Protein AF-A0A822ETT7-F1 (afdb_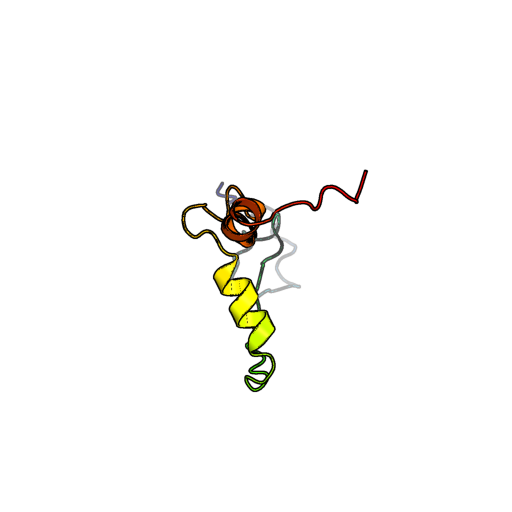monomer)

Radius of gyration: 24.22 Å; Cα contacts (8 Å, |Δi|>4): 35; chains: 1; bounding box: 60×24×53 Å

Nearest PDB structures (foldseek):
  5v48-assembly1_B  TM=8.782E-01  e=7.639E-03  Oryctolagus cuniculus
  3dwb-assembly1_A  TM=8.914E-01  e=1.743E-02  Homo sapiens

pLDDT: mean 70.42, std 16.79, range [36.22, 95.81]

Secondary structure (DSSP, 8-state):
---------TTSTTTS---S------SSS-------------S--HHHHHHHHHH--TTS-TTT-HHHHHHHHHHHH----GGG-

Sequence (85 aa):
CRYHNCIRYPLWHKKNRIPAATTVVTTIFPPSTTTTTTTTTPLTTTAKAYYLIESIDETVEPCEDFYHFACGTWLKNARIPEDSM

Solvent-accessible surface area (backbone atoms only — not comparable to full-atom values): 5958 Å² total; per-residue (Å²): 133,93,85,89,86,91,85,86,71,87,83,69,54,84,87,64,74,70,80,94,74,89,78,89,83,53,80,89,51,76,71,79,74,71,74,77,73,77,74,79,65,76,91,76,66,56,69,65,55,53,54,49,63,66,16,39,26,89,90,41,57,58,90,82,38,47,64,48,15,55,36,38,42,41,64,76,68,63,76,83,70,80,89,80,114

Foldseek 3Di:
DDDDDDPDDPPPPPPDPDPDDDDPPCPVPPPPPVPVPPPPPPCPVPPVVVVQVQQADPVDDCVVPVPCRRHVNVVVVDDDDPVPD

Structure (mmCIF, N/CA/C/O backbone):
data_AF-A0A822ETT7-F1
#
_entry.id   AF-A0A822ETT7-F1
#
loop_
_atom_site.group_PDB
_atom_site.id
_atom_site.type_symbol
_atom_site.label_atom_id
_atom_site.label_alt_id
_atom_site.label_comp_id
_atom_site.label_asym_id
_atom_site.label_entity_id
_atom_site.label_seq_id
_atom_site.pdbx_PDB_ins_code
_atom_site.Cartn_x
_atom_site.Cartn_y
_atom_site.Cartn_z
_atom_site.occupancy
_atom_site.B_iso_or_equiv
_atom_site.auth_seq_id
_atom_site.auth_comp_id
_atom_site.auth_asym_id
_atom_site.auth_atom_id
_atom_site.pdbx_PDB_model_num
ATOM 1 N N . CYS A 1 1 ? -24.799 2.873 7.745 1.00 36.22 1 CYS A N 1
ATOM 2 C CA . CYS A 1 1 ? -26.221 3.278 7.832 1.00 36.22 1 CYS A CA 1
ATOM 3 C C . CYS A 1 1 ? -26.818 2.793 9.151 1.00 36.22 1 CYS A C 1
ATOM 5 O O . CYS A 1 1 ? -26.685 1.615 9.455 1.00 36.22 1 CYS A O 1
ATOM 7 N N . ARG A 1 2 ? -27.401 3.700 9.953 1.00 52.53 2 ARG A N 1
ATOM 8 C CA . ARG A 1 2 ? -28.024 3.402 11.260 1.00 52.53 2 ARG A CA 1
ATOM 9 C C . ARG A 1 2 ? -29.113 2.334 11.121 1.00 52.53 2 ARG A C 1
ATOM 11 O O . ARG A 1 2 ? -29.992 2.495 10.282 1.00 52.53 2 ARG A O 1
ATOM 18 N N . TYR A 1 3 ? -29.114 1.326 11.992 1.00 48.16 3 TYR A N 1
ATOM 19 C CA . TYR A 1 3 ? -30.219 0.376 12.132 1.00 48.16 3 TYR A CA 1
ATOM 20 C C . TYR A 1 3 ? -30.743 0.435 13.570 1.00 48.16 3 TYR A C 1
ATOM 22 O O . TYR A 1 3 ? -30.047 0.052 14.505 1.00 48.16 3 TYR A O 1
ATOM 30 N N . HIS A 1 4 ? -31.940 0.987 13.766 1.00 52.12 4 HIS A N 1
ATOM 31 C CA . HIS A 1 4 ? -32.541 1.161 15.090 1.00 52.12 4 HIS A CA 1
ATOM 32 C C . HIS A 1 4 ? -34.059 0.968 14.990 1.00 52.12 4 HIS A C 1
ATOM 34 O O . HIS A 1 4 ? -34.781 1.943 14.818 1.00 52.12 4 HIS A O 1
ATOM 40 N N . ASN A 1 5 ? -34.543 -0.284 15.044 1.00 58.62 5 ASN A N 1
ATOM 41 C CA . ASN A 1 5 ? -35.875 -0.615 15.589 1.00 58.62 5 ASN A CA 1
ATOM 42 C C . ASN A 1 5 ? -36.170 -2.131 15.641 1.00 58.62 5 ASN A C 1
ATOM 44 O O . ASN A 1 5 ? -36.916 -2.665 14.826 1.00 58.62 5 ASN A O 1
ATOM 48 N N . CYS A 1 6 ? -35.648 -2.824 16.659 1.00 55.22 6 CYS A N 1
ATOM 49 C CA . CYS A 1 6 ? -36.001 -4.219 16.976 1.00 55.22 6 CYS A CA 1
ATOM 50 C C . CYS A 1 6 ? -36.722 -4.346 18.335 1.00 55.22 6 CYS A C 1
ATOM 52 O O . CYS A 1 6 ? -36.295 -5.118 19.186 1.00 55.22 6 CYS A O 1
ATOM 54 N N . ILE A 1 7 ? -37.811 -3.601 18.573 1.00 55.06 7 ILE A N 1
ATOM 55 C CA . ILE A 1 7 ? -38.602 -3.720 19.819 1.00 55.06 7 ILE A CA 1
ATOM 56 C C . ILE A 1 7 ? -40.073 -4.015 19.501 1.00 55.06 7 ILE A C 1
ATOM 58 O O . ILE A 1 7 ? -40.927 -3.140 19.615 1.00 55.06 7 ILE A O 1
ATOM 62 N N . ARG A 1 8 ? -40.403 -5.248 19.085 1.00 59.78 8 ARG A N 1
ATOM 63 C CA . ARG A 1 8 ? -41.818 -5.624 18.871 1.00 59.78 8 ARG A CA 1
ATOM 64 C C . ARG A 1 8 ? -42.275 -6.995 19.381 1.00 59.78 8 ARG A C 1
ATOM 66 O O . ARG A 1 8 ? -43.388 -7.388 19.057 1.00 59.78 8 ARG A O 1
ATOM 73 N N . TYR A 1 9 ? -41.510 -7.692 20.229 1.00 55.31 9 TYR A N 1
ATOM 74 C CA . TYR A 1 9 ? -41.949 -8.983 20.795 1.00 55.31 9 TYR A CA 1
ATOM 75 C C . TYR A 1 9 ? -41.721 -9.072 22.321 1.00 55.31 9 TYR A C 1
ATOM 77 O O . TYR A 1 9 ? -40.635 -9.437 22.769 1.00 55.31 9 TYR A O 1
ATOM 85 N N . PRO A 1 10 ? -42.732 -8.745 23.152 1.00 55.66 10 PRO A N 1
ATOM 86 C CA . PRO A 1 10 ? -42.564 -8.544 24.598 1.00 55.66 10 PRO A CA 1
ATOM 87 C C . PRO A 1 10 ? -42.468 -9.823 25.452 1.00 55.66 10 PRO A C 1
ATOM 89 O O . PRO A 1 10 ? -42.151 -9.732 26.636 1.00 55.66 10 PRO A O 1
ATOM 92 N N . LEU A 1 11 ? -42.706 -11.021 24.904 1.00 57.41 11 LEU A N 1
ATOM 93 C CA . LEU A 1 11 ? -42.786 -12.250 25.715 1.00 57.41 11 LEU A CA 1
ATOM 94 C C . LEU A 1 11 ? -41.496 -13.089 25.765 1.00 57.41 11 LEU A C 1
ATOM 96 O O . LEU A 1 11 ? -41.415 -14.021 26.561 1.00 57.41 11 LEU A O 1
ATOM 100 N N . TRP A 1 12 ? -40.455 -12.730 25.005 1.00 50.28 12 TRP A N 1
ATOM 101 C CA . TRP A 1 12 ? -39.156 -13.425 25.037 1.00 50.28 12 TRP A CA 1
ATOM 102 C C . TRP A 1 12 ? -38.139 -12.796 26.015 1.00 50.28 12 TRP A C 1
ATOM 104 O O . TRP A 1 12 ? -37.019 -13.262 26.133 1.00 50.28 12 TRP A O 1
ATOM 114 N N . HIS A 1 13 ? -38.477 -11.741 26.763 1.00 55.12 13 HIS A N 1
ATOM 115 C CA . HIS A 1 13 ? -37.467 -10.993 27.537 1.00 55.12 13 HIS A CA 1
ATOM 116 C C . HIS A 1 13 ? -37.175 -11.511 28.957 1.00 55.12 13 HIS A C 1
ATOM 118 O O . HIS A 1 13 ? -36.149 -11.152 29.533 1.00 55.12 13 HIS A O 1
ATOM 124 N N . LYS A 1 14 ? -38.042 -12.335 29.566 1.00 58.22 14 LYS A N 1
ATOM 125 C CA . LYS A 1 14 ? -37.905 -12.660 31.003 1.00 58.22 14 LYS A CA 1
ATOM 126 C C . LYS A 1 14 ? -36.915 -13.786 31.324 1.00 58.22 14 LYS A C 1
ATOM 128 O O . LYS A 1 14 ? -36.368 -13.782 32.420 1.00 58.22 14 LYS A O 1
ATOM 133 N N . LYS A 1 15 ? -36.684 -14.739 30.412 1.00 59.09 15 LYS A N 1
ATOM 134 C CA . LYS A 1 15 ? -35.807 -15.903 30.672 1.00 59.09 15 LYS A CA 1
ATOM 135 C C . LYS A 1 15 ? -34.353 -15.708 30.234 1.00 59.09 15 LYS A C 1
ATOM 137 O O . LYS A 1 15 ? -33.486 -16.363 30.788 1.00 59.09 15 LYS A O 1
ATOM 142 N N . ASN A 1 16 ? -34.082 -14.762 29.334 1.00 59.03 16 ASN A N 1
ATOM 143 C CA . ASN A 1 16 ? -32.743 -14.490 28.804 1.00 59.03 16 ASN A CA 1
ATOM 144 C C . ASN A 1 16 ? -32.388 -13.010 28.998 1.00 59.03 16 ASN A C 1
ATOM 146 O O . ASN A 1 16 ? -32.251 -12.246 28.043 1.00 59.03 16 ASN A O 1
ATOM 150 N N . ARG A 1 17 ? -32.303 -12.581 30.261 1.00 61.44 17 ARG A N 1
ATOM 151 C CA . ARG A 1 17 ? -31.943 -11.208 30.626 1.00 61.44 17 ARG A CA 1
ATOM 152 C C . ARG A 1 17 ? -30.450 -10.978 30.364 1.00 61.44 17 ARG A C 1
ATOM 154 O O . ARG A 1 17 ? -29.617 -11.246 31.219 1.00 61.44 17 ARG A O 1
ATOM 161 N N . ILE A 1 18 ? -30.131 -10.485 29.174 1.00 61.31 18 ILE A N 1
ATOM 162 C CA . ILE A 1 18 ? -28.809 -9.962 28.813 1.00 61.31 18 ILE A CA 1
ATOM 163 C C . ILE A 1 18 ? -28.623 -8.626 29.568 1.00 61.31 18 ILE A C 1
ATOM 165 O O . ILE A 1 18 ? -29.554 -7.810 29.550 1.00 61.31 18 ILE A O 1
ATOM 169 N N . PRO A 1 19 ? -27.498 -8.365 30.263 1.00 55.22 19 PRO A N 1
ATOM 170 C CA . PRO A 1 19 ? -27.223 -7.036 30.803 1.00 55.22 19 PRO A CA 1
ATOM 171 C C . PRO A 1 19 ? -27.166 -6.018 29.656 1.00 55.22 19 PRO A C 1
ATOM 173 O O . PRO A 1 19 ? -26.573 -6.267 28.609 1.00 55.22 19 PRO A O 1
ATOM 176 N N . ALA A 1 20 ? -27.843 -4.884 29.832 1.00 61.59 20 ALA A N 1
ATOM 177 C CA . ALA A 1 20 ? -27.980 -3.859 28.809 1.00 61.59 20 ALA A CA 1
ATOM 178 C C . ALA A 1 20 ? -26.629 -3.192 28.499 1.00 61.59 20 ALA A C 1
ATOM 180 O O . ALA A 1 20 ? -26.194 -2.301 29.220 1.00 61.59 20 ALA A O 1
ATOM 181 N N . ALA A 1 21 ? -26.007 -3.608 27.400 1.00 56.34 21 ALA A N 1
ATOM 182 C CA . ALA A 1 21 ? -25.076 -2.805 26.612 1.00 56.34 21 ALA A CA 1
ATOM 183 C C . ALA A 1 21 ? -25.085 -3.339 25.172 1.00 56.34 21 ALA A C 1
ATOM 185 O O . ALA A 1 21 ? -24.212 -4.077 24.723 1.00 56.34 21 ALA A O 1
ATOM 186 N N . THR A 1 22 ? -26.167 -3.014 24.471 1.00 60.66 22 THR A N 1
ATOM 187 C CA . THR A 1 22 ? -26.357 -3.267 23.046 1.00 60.66 22 THR A CA 1
ATOM 188 C C . THR A 1 22 ? -25.443 -2.351 22.237 1.00 60.66 22 THR A C 1
ATOM 190 O O . THR A 1 22 ? -25.733 -1.166 22.116 1.00 60.66 22 THR A O 1
ATOM 193 N N . THR A 1 23 ? -24.417 -2.913 21.599 1.00 55.28 23 THR A N 1
ATOM 194 C CA . THR A 1 23 ? -23.800 -2.314 20.402 1.00 55.28 23 THR A CA 1
ATOM 195 C C . THR A 1 23 ? -23.633 -3.398 19.343 1.00 55.28 23 THR A C 1
ATOM 197 O O . THR A 1 23 ? -22.534 -3.808 18.987 1.00 55.28 23 THR A O 1
ATOM 200 N N . VAL A 1 24 ? -24.760 -3.905 18.842 1.00 56.38 24 VAL A N 1
ATOM 201 C CA . VAL A 1 24 ? -24.789 -4.715 17.619 1.00 56.38 24 VAL A CA 1
ATOM 202 C C . VAL A 1 24 ? -24.849 -3.744 16.440 1.00 56.38 24 VAL A C 1
ATOM 204 O O . VAL A 1 24 ? -25.922 -3.413 15.947 1.00 56.38 24 VAL A O 1
ATOM 207 N N . VAL A 1 25 ? -23.688 -3.229 16.032 1.00 57.22 25 VAL A N 1
ATOM 208 C CA . VAL A 1 25 ? -23.493 -2.564 14.725 1.00 57.22 25 VAL A CA 1
ATOM 209 C C . VAL A 1 25 ? -22.384 -3.261 13.912 1.00 57.22 25 VAL A C 1
ATOM 211 O O . VAL A 1 25 ? -22.074 -2.854 12.800 1.00 57.22 25 VAL A O 1
ATOM 214 N N . THR A 1 26 ? -21.823 -4.373 14.394 1.00 52.94 26 THR A N 1
ATOM 215 C CA . THR A 1 26 ? -20.543 -4.900 13.882 1.00 52.94 26 THR A CA 1
ATOM 216 C C . THR A 1 26 ? -20.630 -6.332 13.347 1.00 52.94 26 THR A C 1
ATOM 218 O O . THR A 1 26 ? -19.755 -7.131 13.637 1.00 52.94 26 THR A O 1
ATOM 221 N N . THR A 1 27 ? -21.694 -6.719 12.634 1.00 53.09 27 THR A N 1
ATOM 222 C CA . THR A 1 27 ? -21.848 -8.121 12.169 1.00 53.09 27 THR A CA 1
ATOM 223 C C . THR A 1 27 ? -22.066 -8.310 10.667 1.00 53.09 27 THR A C 1
ATOM 225 O O . THR A 1 27 ? -22.452 -9.398 10.255 1.00 53.09 27 THR A O 1
ATOM 228 N N . ILE A 1 28 ? -21.768 -7.312 9.825 1.00 59.78 28 ILE A N 1
ATOM 229 C CA . ILE A 1 28 ? -21.509 -7.591 8.390 1.00 59.78 28 ILE A CA 1
ATOM 230 C C . ILE A 1 28 ? -20.003 -7.611 8.098 1.00 59.78 28 ILE A C 1
ATOM 232 O O . ILE A 1 28 ? -19.546 -8.375 7.258 1.00 59.78 28 ILE A O 1
ATOM 236 N N . PHE A 1 29 ? -19.215 -6.856 8.860 1.00 64.94 29 PHE A N 1
ATOM 237 C CA . PHE A 1 29 ? -17.797 -7.140 9.038 1.00 64.94 29 PHE A CA 1
ATOM 238 C C . PHE A 1 29 ? -17.655 -7.921 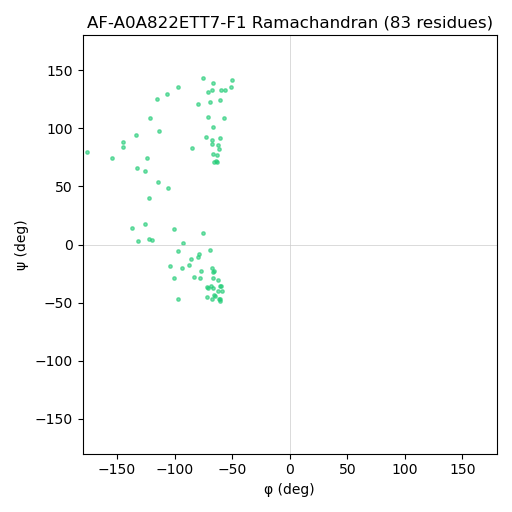10.344 1.00 64.94 29 PHE A C 1
ATOM 240 O O . PHE A 1 29 ? -18.286 -7.501 11.316 1.00 64.94 29 PHE A O 1
ATOM 247 N N . PRO A 1 30 ? -16.868 -9.012 10.425 1.00 65.88 30 PRO A N 1
ATOM 248 C CA . PRO A 1 30 ? -16.426 -9.476 11.735 1.00 65.88 30 PRO A CA 1
ATOM 249 C C . PRO A 1 30 ? -15.838 -8.265 12.476 1.00 65.88 30 PRO A C 1
ATOM 251 O O . PRO A 1 30 ? -15.199 -7.427 11.827 1.00 65.88 30 PRO A O 1
ATOM 254 N N . PRO A 1 31 ? -16.040 -8.106 13.797 1.00 60.06 31 PRO A N 1
ATOM 255 C CA . PRO A 1 31 ? -15.195 -7.186 14.524 1.00 60.06 31 PRO A CA 1
ATOM 256 C C . PRO A 1 31 ? -13.772 -7.676 14.273 1.00 60.06 31 PRO A C 1
ATOM 258 O O . PRO A 1 31 ? -13.375 -8.726 14.775 1.00 60.06 31 PRO A O 1
ATOM 261 N N . SER A 1 32 ? -12.998 -6.934 13.484 1.00 56.06 32 SER A N 1
ATOM 262 C CA . SER A 1 32 ? -11.552 -6.970 13.599 1.00 56.06 32 SER A CA 1
ATOM 263 C C . SER A 1 32 ? -11.246 -6.387 14.976 1.00 56.06 32 SER A C 1
ATOM 265 O O . SER A 1 32 ? -10.773 -5.264 15.112 1.00 56.06 32 SER A O 1
ATOM 267 N N . THR A 1 33 ? -11.567 -7.132 16.038 1.00 51.34 33 THR A N 1
ATOM 268 C CA . THR A 1 33 ? -10.775 -7.111 17.253 1.00 51.34 33 THR A CA 1
ATOM 269 C C . THR A 1 33 ? -9.420 -7.611 16.804 1.00 51.34 33 THR A C 1
ATOM 271 O O . THR A 1 33 ? -9.115 -8.800 16.883 1.00 51.34 33 THR A O 1
ATOM 274 N N . THR A 1 34 ? -8.637 -6.695 16.238 1.00 54.00 34 THR A N 1
ATOM 275 C CA . THR A 1 34 ? -7.200 -6.824 16.148 1.00 54.00 34 THR A CA 1
ATOM 276 C C . THR A 1 34 ? -6.767 -6.864 17.599 1.00 54.00 34 THR A C 1
ATOM 278 O O . THR A 1 34 ? -6.521 -5.840 18.231 1.00 54.00 34 THR A O 1
ATOM 281 N N . THR A 1 35 ? -6.790 -8.057 18.187 1.00 48.62 35 THR A N 1
ATOM 282 C CA . THR A 1 35 ? -5.984 -8.340 19.356 1.00 48.62 35 THR A CA 1
ATOM 283 C C . THR A 1 35 ? -4.574 -8.121 18.844 1.00 48.62 35 THR A C 1
ATOM 285 O O . THR A 1 35 ? -3.997 -9.000 18.203 1.00 48.62 35 THR A O 1
ATOM 288 N N . THR A 1 36 ? -4.068 -6.897 18.997 1.00 52.38 36 THR A N 1
ATOM 289 C CA . THR A 1 36 ? -2.674 -6.559 18.751 1.00 52.38 36 THR A CA 1
ATOM 290 C C . THR A 1 36 ? -1.900 -7.304 19.819 1.00 52.38 36 THR A C 1
ATOM 292 O O . THR A 1 36 ? -1.537 -6.769 20.861 1.00 52.38 36 THR A O 1
ATOM 295 N N . THR A 1 37 ? -1.731 -8.602 19.601 1.00 51.28 37 THR A N 1
ATOM 296 C CA . THR A 1 37 ? -0.766 -9.417 20.307 1.00 51.28 37 THR A CA 1
ATOM 297 C C . THR A 1 37 ? 0.560 -8.875 19.811 1.00 51.28 37 THR A C 1
ATOM 299 O O . THR A 1 37 ? 1.089 -9.312 18.793 1.00 51.28 37 THR A O 1
ATOM 302 N N . THR A 1 38 ? 1.051 -7.823 20.466 1.00 54.25 38 THR A N 1
ATOM 303 C CA . THR A 1 38 ? 2.446 -7.413 20.399 1.00 54.25 38 THR A CA 1
ATOM 304 C C . THR A 1 38 ? 3.236 -8.567 20.993 1.00 54.25 38 THR A C 1
ATOM 306 O O . THR A 1 38 ? 3.619 -8.549 22.160 1.00 54.25 38 THR A O 1
ATOM 309 N N . THR A 1 39 ? 3.406 -9.633 20.214 1.00 52.25 39 THR A N 1
ATOM 310 C CA . THR A 1 39 ? 4.415 -10.641 20.472 1.00 52.25 39 THR A CA 1
ATOM 311 C C . THR A 1 39 ? 5.726 -9.922 20.225 1.00 52.25 39 THR A C 1
ATOM 313 O O . THR A 1 39 ? 6.213 -9.841 19.097 1.00 52.25 39 THR A O 1
ATOM 316 N N . THR A 1 40 ? 6.254 -9.319 21.288 1.00 61.25 40 THR A N 1
ATOM 317 C CA . THR A 1 40 ? 7.621 -8.820 21.402 1.00 61.25 40 THR A CA 1
ATOM 318 C C . THR A 1 40 ? 8.546 -10.026 21.289 1.00 61.25 40 THR A C 1
ATOM 320 O O . THR A 1 40 ? 9.125 -10.515 22.253 1.00 61.25 40 THR A O 1
ATOM 323 N N . THR A 1 41 ? 8.633 -10.570 20.079 1.00 61.12 41 THR A N 1
ATOM 324 C CA . THR A 1 41 ? 9.732 -11.437 19.692 1.00 61.12 41 THR A CA 1
ATOM 325 C C . THR A 1 41 ? 10.969 -10.556 19.845 1.00 61.12 41 THR A C 1
ATOM 327 O O . THR A 1 41 ? 10.961 -9.445 19.302 1.00 61.12 41 THR A O 1
ATOM 330 N N . PRO A 1 42 ? 11.989 -10.954 20.627 1.00 61.03 42 PRO A N 1
ATOM 331 C CA . PRO A 1 42 ? 13.210 -10.170 20.720 1.00 61.03 42 PRO A CA 1
ATOM 332 C C . PRO A 1 42 ? 13.701 -9.884 19.301 1.00 61.03 42 PRO A C 1
ATOM 334 O O . PRO A 1 42 ? 13.639 -10.755 18.434 1.00 61.03 42 PRO A O 1
ATOM 337 N N . LEU A 1 43 ? 14.093 -8.634 19.066 1.00 61.25 43 LEU A N 1
ATOM 338 C CA . LEU A 1 43 ? 14.476 -8.063 17.778 1.00 61.25 43 LEU A CA 1
ATOM 339 C C . LEU A 1 43 ? 15.743 -8.755 17.235 1.00 61.25 43 LEU A C 1
ATOM 341 O O . LEU A 1 43 ? 16.835 -8.203 17.272 1.00 61.25 43 LEU A O 1
ATOM 345 N N . THR A 1 44 ? 15.620 -10.000 16.788 1.00 55.88 44 THR A N 1
ATOM 346 C CA . THR A 1 44 ? 16.705 -10.796 16.196 1.00 55.88 44 THR A CA 1
ATOM 347 C C . THR A 1 44 ? 16.390 -11.214 14.758 1.00 55.88 44 THR A C 1
ATOM 349 O O . THR A 1 44 ? 17.210 -11.855 14.110 1.00 55.88 44 THR A O 1
ATOM 352 N N . THR A 1 45 ? 15.253 -10.768 14.202 1.00 59.62 45 THR A N 1
ATOM 353 C CA . THR A 1 45 ? 14.883 -10.945 12.779 1.00 59.62 45 THR A CA 1
ATOM 354 C C . THR A 1 45 ? 15.038 -9.635 12.001 1.00 59.62 45 THR A C 1
ATOM 356 O O . THR A 1 45 ? 14.145 -9.162 11.305 1.00 59.62 45 THR A O 1
ATOM 359 N N . THR A 1 46 ? 16.188 -9.003 12.180 1.00 68.00 46 THR A N 1
ATOM 360 C CA . THR A 1 46 ? 16.442 -7.600 11.853 1.00 68.00 46 THR A CA 1
ATOM 361 C C . THR A 1 46 ? 16.412 -7.315 10.345 1.00 68.00 46 THR A C 1
ATOM 363 O O . THR A 1 46 ? 15.719 -6.409 9.897 1.00 68.00 46 THR A O 1
ATOM 366 N N . ALA A 1 47 ? 17.078 -8.135 9.527 1.00 73.88 47 ALA A N 1
ATOM 367 C CA . ALA A 1 47 ? 17.241 -7.851 8.097 1.00 73.88 47 ALA A CA 1
ATOM 368 C C . ALA A 1 47 ? 15.929 -7.895 7.289 1.00 73.88 47 ALA A C 1
ATOM 370 O O . ALA A 1 47 ? 15.725 -7.078 6.398 1.00 73.88 47 ALA A O 1
ATOM 371 N N . LYS A 1 48 ? 15.018 -8.825 7.607 1.00 78.44 48 LYS A N 1
ATOM 372 C CA . LYS A 1 48 ? 13.748 -8.955 6.871 1.00 78.44 48 LYS A CA 1
ATOM 373 C C . LYS A 1 48 ? 12.782 -7.815 7.179 1.00 78.44 48 LYS A C 1
ATOM 375 O O . LYS A 1 48 ? 12.078 -7.364 6.284 1.00 78.44 48 LYS A O 1
ATOM 380 N N . ALA A 1 49 ? 12.762 -7.357 8.430 1.00 83.31 49 ALA A N 1
ATOM 381 C CA . ALA A 1 49 ? 11.945 -6.219 8.829 1.00 83.31 49 ALA A CA 1
ATOM 382 C C . ALA A 1 49 ? 12.433 -4.927 8.158 1.00 83.31 49 ALA A C 1
ATOM 384 O O . ALA A 1 49 ? 11.617 -4.187 7.622 1.00 83.31 49 ALA A O 1
ATOM 385 N N . TYR A 1 50 ? 13.752 -4.701 8.113 1.00 85.31 50 TYR A N 1
ATOM 386 C CA . TYR A 1 50 ? 14.321 -3.559 7.391 1.00 85.31 50 TYR A CA 1
ATOM 387 C C . TYR A 1 50 ? 13.993 -3.593 5.898 1.00 85.31 50 TYR A C 1
ATOM 389 O O . TYR A 1 50 ? 13.505 -2.602 5.368 1.00 85.31 50 TYR A O 1
ATOM 397 N N . TYR A 1 51 ? 14.163 -4.748 5.249 1.00 86.06 51 TYR A N 1
ATOM 398 C CA . TYR A 1 51 ? 13.826 -4.905 3.834 1.00 86.06 51 TYR A CA 1
ATOM 399 C C . TYR A 1 51 ? 12.350 -4.603 3.534 1.00 86.06 51 TYR A C 1
ATOM 401 O O . TYR A 1 51 ? 12.038 -3.955 2.539 1.00 86.06 51 TYR A O 1
ATOM 409 N N . LEU A 1 52 ? 11.435 -5.037 4.409 1.00 85.19 52 LEU A N 1
ATOM 410 C CA . LEU A 1 52 ? 10.013 -4.729 4.262 1.00 85.19 52 LEU A CA 1
ATOM 411 C C . LEU A 1 52 ? 9.762 -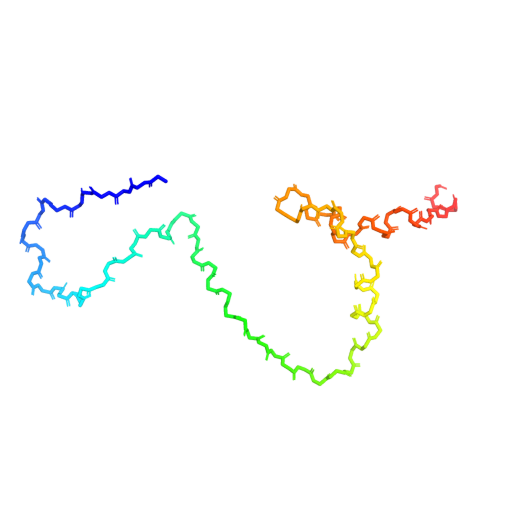3.217 4.323 1.00 85.19 52 LEU A C 1
ATOM 413 O O . LEU A 1 52 ? 9.062 -2.687 3.467 1.00 85.19 52 LEU A O 1
ATOM 417 N N . ILE A 1 53 ? 10.353 -2.526 5.300 1.00 87.25 53 ILE A N 1
ATOM 418 C CA . ILE A 1 53 ? 10.184 -1.075 5.467 1.00 87.25 53 ILE A CA 1
ATOM 419 C C . ILE A 1 53 ? 10.718 -0.317 4.243 1.00 87.25 53 ILE A C 1
ATOM 421 O O . ILE A 1 53 ? 10.070 0.610 3.774 1.00 87.25 53 ILE A O 1
ATOM 425 N N . GLU A 1 54 ? 11.849 -0.742 3.676 1.00 88.62 54 GLU A N 1
ATOM 426 C CA . GLU A 1 54 ? 12.421 -0.131 2.466 1.00 88.62 54 GLU A CA 1
ATOM 427 C C . GLU A 1 54 ? 11.564 -0.341 1.205 1.00 88.62 54 GLU A C 1
ATOM 429 O O . GLU A 1 54 ? 11.667 0.426 0.249 1.00 88.62 54 GLU A O 1
ATOM 434 N N . SER A 1 55 ? 10.722 -1.378 1.178 1.00 89.19 55 SER A N 1
ATOM 435 C CA . SER A 1 55 ? 9.874 -1.695 0.022 1.00 89.19 55 SER A CA 1
ATOM 436 C C . SER A 1 55 ? 8.534 -0.945 -0.024 1.00 89.19 55 SER A C 1
ATOM 438 O O . SER A 1 55 ? 7.890 -0.941 -1.079 1.00 89.19 55 SER A O 1
ATOM 440 N N . ILE A 1 56 ? 8.147 -0.285 1.074 1.00 92.19 56 ILE A N 1
ATOM 441 C CA . ILE A 1 56 ? 6.876 0.440 1.213 1.00 92.19 56 ILE A CA 1
ATOM 442 C C . ILE A 1 56 ? 6.916 1.774 0.453 1.00 92.19 56 ILE A C 1
ATOM 444 O O . ILE A 1 56 ? 7.939 2.459 0.406 1.00 92.19 56 ILE A O 1
ATOM 448 N N . ASP A 1 57 ? 5.787 2.141 -0.149 1.00 94.12 57 ASP A N 1
ATOM 449 C CA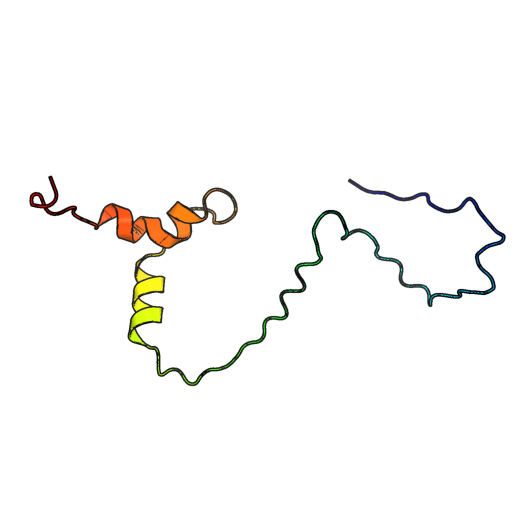 . ASP A 1 57 ? 5.535 3.445 -0.763 1.00 94.12 57 ASP A CA 1
ATOM 450 C C . ASP A 1 57 ? 4.438 4.185 0.019 1.00 94.12 57 ASP A C 1
ATOM 452 O O . ASP A 1 57 ? 3.244 3.964 -0.185 1.00 94.12 57 ASP A O 1
ATOM 456 N N . GLU A 1 58 ? 4.845 5.083 0.920 1.00 92.06 58 GLU A N 1
ATOM 457 C CA . GLU A 1 58 ? 3.934 5.856 1.782 1.00 92.06 58 GLU A CA 1
ATOM 458 C C . GLU A 1 58 ? 3.092 6.894 1.019 1.00 92.06 58 GLU A C 1
ATOM 460 O O . GLU A 1 58 ? 2.234 7.547 1.610 1.00 92.06 58 GLU A O 1
ATOM 465 N N . THR A 1 59 ? 3.314 7.068 -0.289 1.00 95.12 59 THR A N 1
ATOM 466 C CA . THR A 1 59 ? 2.504 7.978 -1.115 1.00 95.12 59 THR A CA 1
ATOM 467 C C . THR A 1 59 ? 1.166 7.371 -1.544 1.00 95.12 59 THR A C 1
ATOM 469 O O . THR A 1 59 ? 0.309 8.091 -2.061 1.00 95.12 59 THR A O 1
ATOM 472 N N . VAL A 1 60 ? 0.974 6.065 -1.331 1.00 94.44 60 VAL A N 1
ATOM 473 C CA . VAL A 1 60 ? -0.231 5.321 -1.713 1.00 94.44 60 VAL A CA 1
ATOM 474 C C . VAL A 1 60 ? -1.066 5.002 -0.477 1.00 94.44 60 VAL A C 1
ATOM 476 O O . VAL A 1 60 ? -0.570 4.443 0.496 1.00 94.44 60 VAL A O 1
ATOM 479 N N . GLU A 1 61 ? -2.361 5.313 -0.523 1.00 93.88 61 GLU A N 1
ATOM 480 C CA . GLU A 1 61 ? -3.285 4.966 0.557 1.00 93.88 61 GLU A CA 1
ATOM 481 C C . GLU A 1 61 ? -3.514 3.440 0.611 1.00 93.88 61 GLU A C 1
ATOM 483 O O . GLU A 1 61 ? -3.995 2.852 -0.365 1.00 93.88 61 GLU A O 1
ATOM 488 N N . PRO A 1 62 ? -3.249 2.771 1.749 1.00 91.69 62 PRO A N 1
ATOM 489 C CA . PRO A 1 62 ? -3.345 1.312 1.864 1.00 91.69 62 PRO A CA 1
ATOM 490 C C . PRO A 1 62 ? -4.779 0.778 1.747 1.00 91.69 62 PRO A C 1
ATOM 492 O O . PRO A 1 62 ? -4.976 -0.404 1.470 1.00 91.69 62 PRO A O 1
ATOM 495 N N . CYS A 1 63 ? -5.782 1.628 1.976 1.00 92.62 63 CYS A N 1
ATOM 496 C CA . CYS A 1 63 ? -7.194 1.281 1.811 1.00 92.62 63 CYS A CA 1
ATOM 497 C C . CYS A 1 63 ? -7.636 1.271 0.339 1.00 92.62 63 CYS A C 1
AT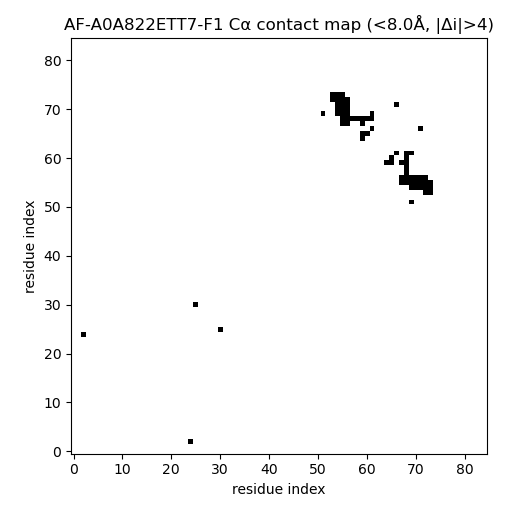OM 499 O O . CYS A 1 63 ? -8.624 0.613 0.020 1.00 92.62 63 CYS A O 1
ATOM 501 N N . GLU A 1 64 ? -6.913 1.982 -0.532 1.00 95.81 64 GLU A N 1
ATOM 502 C CA . GLU A 1 64 ? -7.218 2.103 -1.961 1.00 95.81 64 GLU A CA 1
ATOM 503 C C . GLU A 1 64 ? -6.396 1.104 -2.787 1.00 95.81 64 GLU A C 1
ATOM 505 O O . GLU A 1 64 ? -6.954 0.378 -3.609 1.00 95.81 64 GLU A O 1
ATOM 510 N N . ASP A 1 65 ? -5.083 1.007 -2.534 1.00 93.44 65 ASP A N 1
ATOM 511 C CA . ASP A 1 65 ? -4.200 0.036 -3.191 1.00 93.44 65 ASP A CA 1
ATOM 512 C C . ASP A 1 65 ? -3.101 -0.467 -2.245 1.00 93.44 65 ASP A C 1
ATOM 514 O O . ASP A 1 65 ? -1.979 0.045 -2.176 1.00 93.44 65 ASP A O 1
ATOM 518 N N . PHE A 1 66 ? -3.431 -1.531 -1.513 1.00 93.88 66 PHE A N 1
ATOM 519 C CA . PHE A 1 66 ? -2.508 -2.156 -0.571 1.00 93.88 66 PHE A CA 1
ATOM 520 C C . PHE A 1 66 ? -1.251 -2.731 -1.244 1.00 93.88 66 PHE A C 1
ATOM 522 O O . PHE A 1 66 ? -0.188 -2.773 -0.623 1.00 93.88 66 PHE A O 1
ATOM 529 N N . TYR A 1 67 ? -1.344 -3.184 -2.498 1.00 93.44 67 TYR A N 1
ATOM 530 C CA . TYR A 1 67 ? -0.209 -3.805 -3.181 1.00 93.44 67 TYR A CA 1
ATOM 531 C C . TYR A 1 67 ? 0.846 -2.760 -3.546 1.00 93.44 67 TYR A C 1
ATOM 533 O O . TYR A 1 67 ? 2.033 -2.952 -3.267 1.00 93.44 67 TYR A O 1
ATOM 541 N N . HIS A 1 68 ? 0.416 -1.625 -4.096 1.00 94.00 68 HIS A N 1
ATOM 542 C CA . HIS A 1 68 ? 1.316 -0.510 -4.378 1.00 94.00 68 HIS A CA 1
ATOM 543 C C . HIS A 1 68 ? 1.843 0.142 -3.103 1.00 94.00 68 HIS A C 1
ATOM 545 O O . HIS A 1 68 ? 3.018 0.495 -3.061 1.00 94.00 68 HIS A O 1
ATOM 551 N N . PHE A 1 69 ? 1.040 0.225 -2.043 1.00 94.81 69 PHE A N 1
ATOM 552 C CA . PHE A 1 69 ? 1.532 0.671 -0.742 1.00 94.81 69 PHE A CA 1
ATOM 553 C C . PHE A 1 69 ? 2.648 -0.241 -0.204 1.00 94.81 69 PHE A C 1
ATOM 555 O O . PHE A 1 69 ? 3.705 0.237 0.194 1.00 94.81 69 PHE A O 1
ATOM 562 N N . ALA A 1 70 ? 2.457 -1.563 -0.213 1.00 93.00 70 ALA A N 1
ATOM 563 C CA . ALA A 1 70 ? 3.410 -2.490 0.400 1.00 93.00 70 ALA A CA 1
ATOM 564 C C . ALA A 1 70 ? 4.669 -2.751 -0.447 1.00 93.00 70 ALA A C 1
ATOM 566 O O . ALA A 1 70 ? 5.708 -3.099 0.110 1.00 93.00 70 ALA A O 1
ATOM 567 N N . CYS A 1 71 ? 4.580 -2.652 -1.777 1.00 93.31 71 CYS A N 1
ATOM 568 C CA . CYS A 1 71 ? 5.648 -3.079 -2.693 1.00 93.31 71 CYS A CA 1
ATOM 569 C C . CYS A 1 71 ? 6.004 -2.050 -3.777 1.00 93.31 71 CYS A C 1
ATOM 571 O O . CYS A 1 71 ? 6.841 -2.336 -4.640 1.00 93.31 71 CYS A O 1
ATOM 573 N N . GLY A 1 72 ? 5.391 -0.866 -3.773 1.00 92.19 72 GLY A N 1
ATOM 574 C CA . GLY A 1 72 ? 5.543 0.131 -4.835 1.00 92.19 72 GLY A CA 1
ATOM 575 C C . GLY A 1 72 ? 6.982 0.602 -5.025 1.00 92.19 72 GLY A C 1
ATOM 576 O O . GLY A 1 72 ? 7.427 0.782 -6.159 1.00 92.19 72 GLY A O 1
ATOM 577 N N . THR A 1 73 ? 7.753 0.723 -3.943 1.00 91.44 73 THR A N 1
ATOM 578 C CA . THR A 1 73 ? 9.173 1.098 -4.016 1.00 91.44 73 THR A CA 1
ATOM 579 C C . THR A 1 73 ? 10.024 -0.028 -4.600 1.00 91.44 73 THR A C 1
ATOM 581 O O . THR A 1 73 ? 10.921 0.226 -5.407 1.00 91.44 73 THR A O 1
ATOM 584 N N . TRP A 1 74 ? 9.723 -1.287 -4.272 1.00 91.56 74 TRP A N 1
ATOM 585 C CA . TRP A 1 74 ? 10.412 -2.431 -4.873 1.00 91.56 74 TRP A CA 1
ATOM 586 C C . TRP A 1 74 ? 10.129 -2.534 -6.374 1.00 91.56 74 TRP A C 1
ATOM 588 O O . TRP A 1 74 ?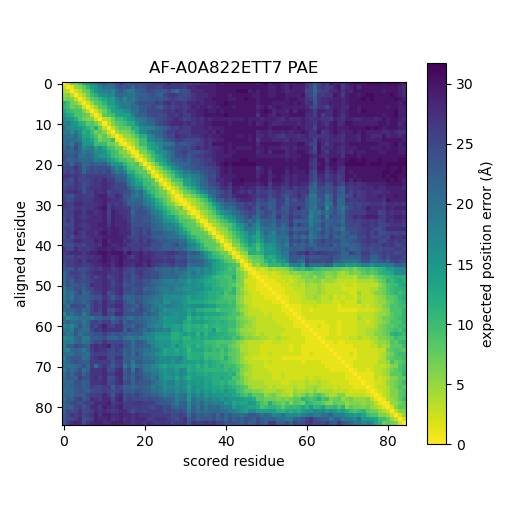 11.063 -2.695 -7.156 1.00 91.56 74 TRP A O 1
ATOM 598 N N . LEU A 1 75 ? 8.873 -2.362 -6.791 1.00 88.50 75 LEU A N 1
ATOM 599 C CA . LEU A 1 75 ? 8.474 -2.464 -8.196 1.00 88.50 75 LEU A CA 1
ATOM 600 C C . LEU A 1 75 ? 9.188 -1.431 -9.084 1.00 88.50 75 LEU A C 1
ATOM 602 O O . LEU A 1 75 ? 9.564 -1.744 -10.209 1.00 88.50 75 LEU A O 1
ATOM 606 N N . LYS A 1 76 ? 9.433 -0.223 -8.561 1.00 87.12 76 LYS A N 1
ATOM 607 C CA . LYS A 1 76 ? 10.193 0.833 -9.256 1.00 87.12 76 LYS A CA 1
ATOM 608 C C . LYS A 1 76 ? 11.670 0.472 -9.464 1.00 87.12 76 LYS A C 1
ATOM 610 O O . LYS A 1 76 ? 12.283 0.942 -10.419 1.00 87.12 76 LYS A O 1
ATOM 615 N N . ASN A 1 77 ? 12.238 -0.343 -8.576 1.00 86.62 77 ASN A N 1
ATOM 616 C CA 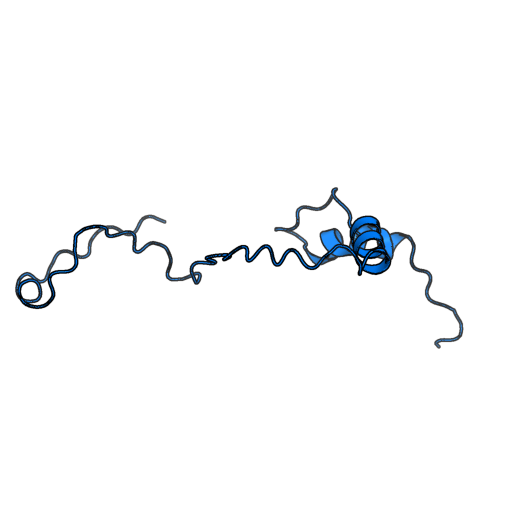. ASN A 1 77 ? 13.667 -0.663 -8.544 1.00 86.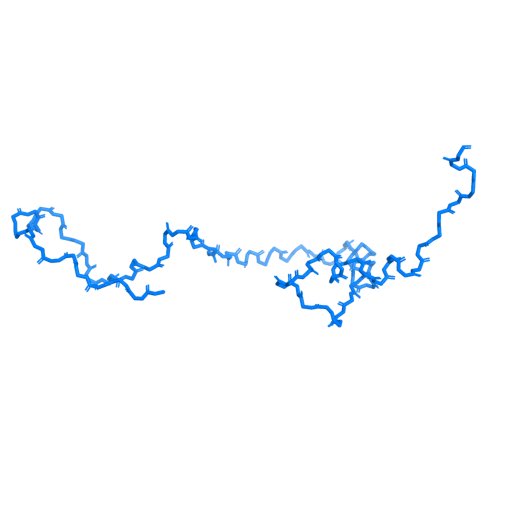62 77 ASN A CA 1
ATOM 617 C C . ASN A 1 77 ? 13.995 -2.060 -9.100 1.00 86.62 77 ASN A C 1
ATOM 619 O O . ASN A 1 77 ? 15.148 -2.332 -9.444 1.00 86.62 77 ASN A O 1
ATOM 623 N N . ALA A 1 78 ? 13.008 -2.954 -9.181 1.00 85.00 78 ALA A N 1
ATOM 624 C CA . ALA A 1 78 ? 13.182 -4.319 -9.650 1.00 85.00 78 ALA A CA 1
ATOM 625 C C . ALA A 1 78 ? 13.518 -4.357 -11.149 1.00 85.00 78 ALA A C 1
ATOM 627 O O . ALA A 1 78 ? 12.864 -3.724 -11.976 1.00 85.00 78 ALA A O 1
ATOM 628 N N . ARG A 1 79 ? 14.537 -5.141 -11.511 1.00 82.56 79 ARG A N 1
ATOM 629 C CA . ARG A 1 79 ? 14.900 -5.437 -12.903 1.00 82.56 79 ARG A CA 1
ATOM 630 C C . ARG A 1 79 ? 14.700 -6.925 -13.146 1.00 82.56 79 ARG A C 1
ATOM 632 O O . ARG A 1 79 ? 15.253 -7.736 -12.408 1.00 82.56 79 ARG A O 1
ATOM 639 N N . ILE A 1 80 ? 13.918 -7.272 -14.164 1.00 82.31 80 ILE A N 1
ATOM 640 C CA . ILE A 1 80 ? 13.748 -8.664 -14.586 1.00 82.31 80 ILE A CA 1
ATOM 641 C C . ILE A 1 80 ? 14.975 -9.031 -15.434 1.00 82.31 80 ILE A C 1
ATOM 643 O O . ILE A 1 80 ? 15.237 -8.336 -16.417 1.00 82.31 80 ILE A O 1
ATOM 647 N N . PRO A 1 81 ? 15.763 -10.05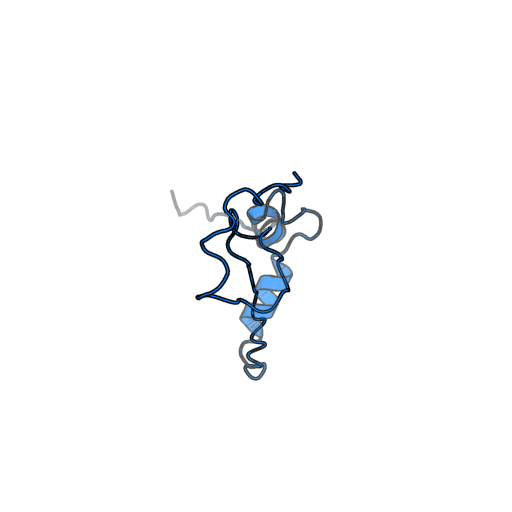2 -15.056 1.00 80.19 81 PRO A N 1
ATOM 648 C CA . PRO A 1 81 ? 16.900 -10.487 -15.856 1.00 80.19 81 PRO A CA 1
ATOM 649 C C . PRO A 1 81 ? 16.426 -11.083 -17.189 1.00 80.19 81 PRO A C 1
ATOM 651 O O . PRO A 1 81 ? 15.444 -11.821 -17.237 1.00 80.19 81 PRO A O 1
ATOM 654 N N . GLU A 1 82 ? 17.142 -10.757 -18.264 1.00 75.62 82 GLU A N 1
ATOM 655 C CA . GLU A 1 82 ? 16.795 -11.095 -19.653 1.00 75.62 82 GLU A CA 1
ATOM 656 C C . GLU A 1 82 ? 16.835 -12.614 -19.932 1.00 75.62 82 GLU A C 1
ATOM 658 O O . GLU A 1 82 ? 16.098 -13.103 -20.779 1.00 75.62 82 GLU A O 1
ATOM 663 N N . ASP A 1 83 ? 17.580 -13.383 -19.127 1.00 73.81 83 ASP A N 1
ATOM 664 C CA . ASP A 1 83 ? 17.756 -14.845 -19.248 1.00 73.81 83 ASP A CA 1
ATOM 665 C C . ASP A 1 83 ? 16.551 -15.697 -18.789 1.00 73.81 83 ASP A C 1
ATOM 667 O O . ASP A 1 83 ? 16.663 -16.912 -18.632 1.00 73.81 83 ASP A O 1
ATOM 671 N N . SER A 1 84 ? 15.397 -15.083 -18.515 1.00 61.84 84 SER A N 1
ATOM 672 C CA . SER A 1 84 ? 14.186 -15.798 -18.067 1.00 61.84 84 SER A CA 1
ATOM 673 C C . SER A 1 84 ? 13.160 -16.035 -19.187 1.00 61.84 84 SER A C 1
ATOM 675 O O . SER A 1 84 ? 12.012 -16.366 -18.885 1.00 61.84 84 SER A O 1
ATOM 677 N N . MET A 1 85 ? 13.554 -15.843 -20.452 1.00 53.28 85 MET A N 1
ATOM 678 C CA . MET A 1 85 ? 12.713 -16.002 -21.650 1.00 53.28 85 MET A CA 1
ATOM 679 C C . MET A 1 85 ? 13.158 -17.180 -22.514 1.00 53.28 85 MET A C 1
ATOM 681 O O . MET A 1 85 ? 14.380 -17.312 -22.744 1.00 53.28 85 MET A O 1
#

Mean predicted aligned error: 18.23 Å